Protein AF-A0A970HEW5-F1 (afdb_monomer)

Solvent-accessible surface area (backbone atoms only — not comparable to full-atom values): 8164 Å² total; per-residue (Å²): 109,71,71,57,55,52,52,52,51,52,52,54,51,48,53,55,50,50,55,54,50,41,52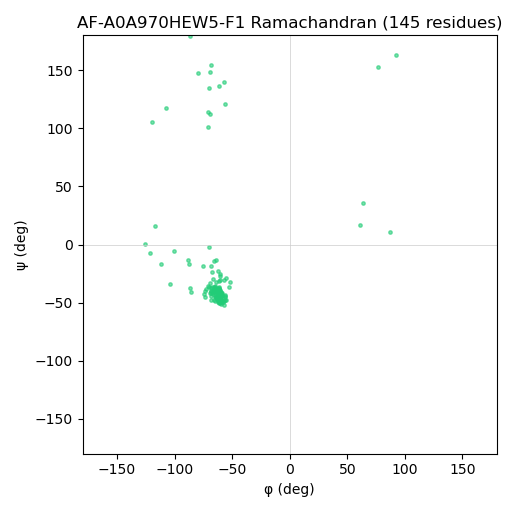,52,42,21,60,43,26,78,76,62,36,57,68,55,29,34,50,50,54,50,50,55,49,49,56,51,50,52,52,47,43,74,76,70,53,86,76,66,77,80,54,59,80,76,48,61,69,76,64,62,45,54,61,59,50,49,47,51,48,46,40,53,45,20,53,40,28,71,75,59,37,60,71,56,42,54,50,54,47,54,54,51,50,52,55,50,49,48,50,36,28,45,69,25,48,100,78,43,72,68,41,78,80,48,70,67,60,54,51,49,53,53,52,50,52,52,49,48,53,57,59,52,74,79,106

Sequence (147 aa):
MEKLYLGILYSILAGIIVSTQNVFSARISEKMGMWETTFVVHLVGLIFALAMVVIFGEGNIKNIAEVKKVYLLAGVLGVFIIFLVANSVTLLGASFVVSLMVISQLAFAAVIDALGLFGNEKIPFDFTKFLGLILMIIGVIVFKLKG

pLDDT: mean 90.94, std 6.13, range [50.31, 97.88]

Structure (mmCIF, N/CA/C/O backbone):
data_AF-A0A970HEW5-F1
#
_entry.id   AF-A0A970HEW5-F1
#
loop_
_atom_site.group_PDB
_atom_site.id
_atom_site.type_symbol
_atom_site.label_atom_id
_atom_site.label_alt_id
_atom_site.label_comp_id
_atom_site.label_asym_id
_atom_site.label_entity_id
_atom_site.label_seq_id
_atom_site.pdbx_PDB_ins_code
_atom_site.Cartn_x
_atom_site.Cartn_y
_atom_site.Cartn_z
_atom_site.occupancy
_atom_site.B_iso_or_equiv
_atom_site.auth_seq_id
_atom_site.auth_comp_id
_atom_site.auth_asym_id
_atom_site.auth_atom_id
_atom_site.pdbx_PDB_model_num
ATOM 1 N N . MET A 1 1 ? 3.587 -24.166 11.755 1.00 71.00 1 MET A N 1
ATOM 2 C CA . MET A 1 1 ? 4.424 -23.241 12.549 1.00 71.00 1 MET A CA 1
ATOM 3 C C . MET A 1 1 ? 5.394 -22.460 11.670 1.00 71.00 1 MET A C 1
ATOM 5 O O . MET A 1 1 ? 5.301 -21.246 11.658 1.00 71.00 1 MET A O 1
ATOM 9 N N . GLU A 1 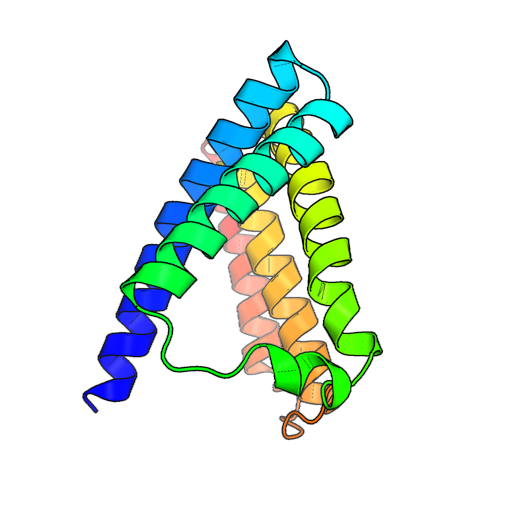2 ? 6.235 -23.102 10.856 1.00 83.50 2 GLU A N 1
ATOM 10 C CA . GLU A 1 2 ? 7.200 -22.412 9.970 1.00 83.50 2 GLU A CA 1
ATOM 11 C C . GLU A 1 2 ? 6.570 -21.372 9.016 1.00 83.50 2 GLU A C 1
ATOM 13 O O . GLU A 1 2 ? 6.989 -20.217 8.992 1.00 83.50 2 GLU A O 1
ATOM 18 N N . LYS A 1 3 ? 5.477 -21.727 8.320 1.00 89.69 3 LYS A N 1
ATOM 19 C CA . LYS A 1 3 ? 4.745 -20.798 7.430 1.00 89.69 3 LYS A CA 1
ATOM 20 C C . LYS A 1 3 ? 4.176 -19.564 8.148 1.00 89.69 3 LYS A C 1
ATOM 22 O O . LYS A 1 3 ? 4.079 -18.503 7.541 1.00 89.69 3 LYS A O 1
ATOM 27 N N . LEU A 1 4 ? 3.816 -19.692 9.431 1.00 92.31 4 LEU A N 1
ATOM 28 C CA . LEU A 1 4 ? 3.306 -18.575 10.233 1.00 92.31 4 LEU A CA 1
ATOM 29 C C . LEU A 1 4 ? 4.419 -17.554 10.497 1.00 92.31 4 LEU A C 1
ATOM 31 O O . LEU A 1 4 ? 4.222 -16.364 10.272 1.00 92.31 4 LEU A O 1
ATOM 35 N N . TYR A 1 5 ? 5.596 -18.020 10.923 1.00 93.75 5 TYR A N 1
ATOM 36 C CA . TYR A 1 5 ? 6.735 -17.142 11.199 1.00 93.75 5 TYR A CA 1
ATOM 37 C C . TYR A 1 5 ? 7.235 -16.425 9.942 1.00 93.75 5 TYR A C 1
ATOM 39 O O . TYR A 1 5 ? 7.538 -15.236 10.007 1.00 93.75 5 TYR A O 1
ATOM 47 N N . LEU A 1 6 ? 7.245 -17.104 8.789 1.00 95.44 6 LEU A N 1
ATOM 48 C CA . LEU A 1 6 ? 7.567 -16.476 7.504 1.00 95.44 6 LEU A CA 1
ATOM 49 C C . LEU A 1 6 ? 6.557 -15.384 7.128 1.00 95.44 6 LEU A C 1
ATOM 51 O O . LEU A 1 6 ? 6.960 -14.291 6.741 1.00 95.44 6 LEU A O 1
ATOM 55 N N . GLY A 1 7 ? 5.255 -15.637 7.301 1.00 93.94 7 GLY A N 1
ATOM 56 C CA . GLY A 1 7 ? 4.217 -14.633 7.045 1.00 93.94 7 GLY A CA 1
ATOM 57 C C . GLY A 1 7 ? 4.355 -13.391 7.933 1.00 93.94 7 GLY A C 1
ATOM 58 O O . GLY A 1 7 ? 4.242 -12.263 7.447 1.00 93.94 7 GLY A O 1
ATOM 59 N N . ILE A 1 8 ? 4.668 -13.586 9.219 1.00 94.31 8 ILE A N 1
ATOM 60 C CA . ILE A 1 8 ? 4.957 -12.489 10.155 1.00 94.31 8 ILE A CA 1
ATOM 61 C C . ILE A 1 8 ? 6.189 -11.703 9.690 1.00 94.31 8 ILE A C 1
ATOM 63 O O . ILE A 1 8 ? 6.134 -10.477 9.601 1.00 94.31 8 ILE A O 1
ATOM 67 N N . LEU A 1 9 ? 7.278 -12.396 9.342 1.00 96.00 9 LEU A N 1
ATOM 68 C CA . LEU A 1 9 ? 8.511 -11.767 8.869 1.00 96.00 9 LEU A CA 1
ATOM 69 C C . LEU A 1 9 ? 8.272 -10.926 7.609 1.00 96.00 9 LEU A C 1
ATOM 71 O O . LEU A 1 9 ? 8.669 -9.762 7.568 1.00 96.00 9 LEU A O 1
ATOM 75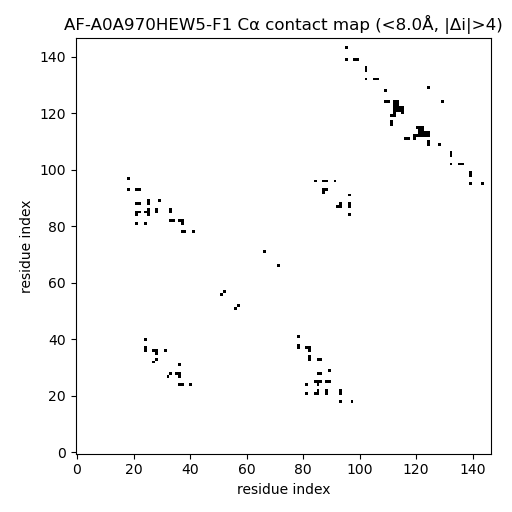 N N . TYR A 1 10 ? 7.585 -11.476 6.605 1.00 95.81 10 TYR A N 1
ATOM 76 C CA . TYR A 1 10 ? 7.256 -10.746 5.380 1.00 95.81 10 TYR A CA 1
ATOM 77 C C . TYR A 1 10 ? 6.382 -9.523 5.647 1.00 95.81 10 TYR A C 1
ATOM 79 O O . TYR A 1 10 ? 6.614 -8.479 5.045 1.00 95.81 10 TYR A O 1
ATOM 87 N N . SER A 1 11 ? 5.432 -9.611 6.579 1.00 94.50 11 SER A N 1
ATOM 88 C CA . SER A 1 11 ? 4.572 -8.476 6.935 1.00 94.50 11 SER A CA 1
ATOM 89 C C . SER A 1 11 ? 5.362 -7.343 7.598 1.00 94.50 11 SER A C 1
ATOM 91 O O . SER A 1 11 ? 5.155 -6.173 7.279 1.00 94.50 11 SER A O 1
ATOM 93 N N . ILE A 1 12 ? 6.314 -7.680 8.476 1.00 95.94 12 ILE A N 1
ATOM 94 C CA . ILE A 1 12 ? 7.205 -6.698 9.112 1.00 95.94 12 ILE A CA 1
ATOM 95 C C . ILE A 1 12 ? 8.095 -6.025 8.061 1.00 95.94 12 ILE A C 1
ATOM 97 O O . ILE A 1 12 ? 8.172 -4.797 8.010 1.00 95.94 12 ILE A O 1
ATOM 101 N N . LEU A 1 13 ? 8.734 -6.816 7.192 1.00 97.19 13 LEU A N 1
ATOM 102 C CA . LEU A 1 13 ? 9.587 -6.291 6.124 1.00 97.19 13 LEU A CA 1
ATOM 103 C C . LEU A 1 13 ? 8.795 -5.412 5.149 1.00 97.19 13 LEU A C 1
ATOM 105 O O . LEU A 1 13 ? 9.260 -4.332 4.789 1.00 97.19 13 LEU A O 1
ATOM 109 N N . ALA A 1 14 ? 7.580 -5.824 4.779 1.00 94.81 14 ALA A N 1
ATOM 110 C CA . ALA A 1 14 ? 6.688 -5.027 3.945 1.00 94.81 14 ALA A CA 1
ATOM 111 C C . ALA A 1 14 ? 6.363 -3.676 4.596 1.00 94.81 14 ALA A C 1
ATOM 113 O O . ALA A 1 14 ? 6.434 -2.651 3.924 1.00 94.81 14 ALA A O 1
ATOM 114 N N . GLY A 1 15 ? 6.081 -3.646 5.904 1.00 93.19 15 GLY A N 1
ATOM 115 C CA . GLY A 1 15 ? 5.828 -2.402 6.636 1.00 93.19 15 GLY A CA 1
ATOM 116 C C . GLY A 1 15 ? 7.013 -1.428 6.603 1.00 93.19 15 GLY A C 1
ATOM 117 O O . GLY A 1 15 ? 6.825 -0.235 6.357 1.00 93.19 15 GLY A O 1
ATOM 118 N N . ILE A 1 16 ? 8.237 -1.938 6.782 1.00 95.25 16 ILE A N 1
ATOM 119 C CA . ILE A 1 16 ? 9.468 -1.135 6.679 1.00 95.25 16 ILE A CA 1
ATOM 120 C C . ILE A 1 16 ? 9.606 -0.560 5.263 1.00 95.25 16 ILE A C 1
ATOM 122 O O . ILE A 1 16 ? 9.781 0.648 5.099 1.00 95.25 16 ILE A O 1
ATOM 126 N N . ILE A 1 17 ? 9.465 -1.410 4.242 1.00 95.44 17 ILE A N 1
ATOM 127 C CA . ILE A 1 17 ? 9.613 -1.025 2.833 1.00 95.44 17 ILE A CA 1
ATOM 128 C C . ILE A 1 17 ? 8.559 0.012 2.423 1.00 95.44 17 ILE A C 1
ATOM 130 O O . ILE A 1 17 ? 8.908 1.007 1.791 1.00 95.44 17 ILE A O 1
ATOM 134 N N . VAL A 1 18 ? 7.292 -0.175 2.809 1.00 93.38 18 VAL A N 1
ATOM 135 C CA . VAL A 1 18 ? 6.193 0.761 2.506 1.00 93.38 18 VAL A CA 1
ATOM 136 C C . VAL A 1 18 ? 6.473 2.135 3.109 1.00 93.38 18 VAL A C 1
ATOM 138 O O . VAL A 1 18 ? 6.324 3.147 2.428 1.00 93.38 18 VAL A O 1
ATOM 141 N N . SER A 1 19 ? 6.935 2.192 4.362 1.00 91.12 19 SER A N 1
ATOM 142 C CA . SER A 1 19 ? 7.279 3.462 5.012 1.00 91.12 19 SER A CA 1
ATOM 143 C C . SER A 1 19 ? 8.381 4.211 4.250 1.00 91.12 19 SER A C 1
ATOM 145 O O . SER A 1 19 ? 8.231 5.394 3.932 1.00 91.12 19 SER A O 1
ATOM 147 N N . THR A 1 20 ? 9.454 3.515 3.859 1.00 93.88 20 THR A N 1
ATOM 148 C CA . THR A 1 20 ? 10.536 4.096 3.047 1.00 93.88 20 THR A CA 1
ATOM 149 C C . THR A 1 20 ? 10.047 4.543 1.666 1.00 93.88 20 THR A C 1
ATOM 151 O O . THR A 1 20 ? 10.347 5.659 1.237 1.00 93.88 20 THR A O 1
ATOM 154 N N . GLN A 1 21 ? 9.258 3.713 0.981 1.00 93.81 21 GLN A N 1
ATOM 155 C CA . GLN A 1 21 ? 8.711 4.010 -0.344 1.00 93.81 21 GLN A CA 1
ATOM 156 C C . GLN A 1 21 ? 7.799 5.243 -0.321 1.00 93.81 21 GLN A C 1
ATOM 158 O O . GLN A 1 21 ? 7.876 6.071 -1.232 1.00 93.81 21 GLN A O 1
ATOM 163 N N . ASN A 1 22 ? 7.000 5.419 0.732 1.00 91.94 22 ASN A N 1
ATOM 164 C CA . ASN A 1 22 ? 6.149 6.595 0.908 1.00 91.94 22 ASN A CA 1
ATOM 165 C C . ASN A 1 22 ? 6.975 7.883 1.030 1.00 91.94 22 ASN A C 1
ATOM 167 O O . ASN A 1 22 ? 6.671 8.872 0.362 1.00 91.94 22 ASN A O 1
ATOM 171 N N . VAL A 1 23 ? 8.057 7.863 1.819 1.00 92.00 23 VAL A N 1
ATOM 172 C CA . VAL A 1 23 ? 8.977 9.008 1.947 1.00 92.00 23 VAL A CA 1
ATOM 173 C C . VAL A 1 23 ? 9.646 9.317 0.611 1.00 92.00 23 VAL A C 1
ATOM 175 O O . VAL A 1 23 ? 9.665 10.471 0.191 1.00 92.00 23 VAL A O 1
ATOM 178 N N . PHE A 1 24 ? 10.167 8.308 -0.089 1.00 94.56 24 PHE A N 1
ATOM 179 C CA . PHE A 1 24 ? 10.824 8.515 -1.382 1.00 94.56 24 PHE A CA 1
ATOM 180 C C . PHE A 1 24 ? 9.856 9.083 -2.421 1.00 94.56 24 PHE A C 1
ATOM 182 O O . PHE A 1 24 ? 10.196 10.042 -3.110 1.00 94.56 24 PHE A O 1
ATOM 189 N N . SER A 1 25 ? 8.632 8.555 -2.479 1.00 93.75 25 SER A N 1
ATOM 190 C CA . SER A 1 25 ? 7.596 9.040 -3.398 1.00 93.75 25 SER A CA 1
ATOM 191 C C . SER A 1 25 ? 7.242 10.500 -3.101 1.00 93.75 25 SER A C 1
ATOM 193 O O . SER A 1 25 ? 7.192 11.312 -4.017 1.00 93.75 25 SER A O 1
ATOM 195 N N . ALA A 1 26 ? 7.099 10.880 -1.829 1.00 93.56 26 ALA A N 1
ATOM 196 C CA . ALA A 1 26 ? 6.873 12.275 -1.452 1.00 93.56 26 ALA A CA 1
ATOM 197 C C . ALA A 1 26 ? 8.022 13.198 -1.903 1.00 93.56 26 ALA A C 1
ATOM 199 O O . ALA A 1 26 ? 7.774 14.242 -2.501 1.00 93.56 26 ALA A O 1
ATOM 200 N N . ARG A 1 27 ? 9.284 12.785 -1.709 1.00 94.31 27 ARG A N 1
ATOM 201 C CA . ARG A 1 27 ? 10.465 13.563 -2.135 1.00 94.31 27 ARG A CA 1
ATOM 202 C C . ARG A 1 27 ? 10.580 13.729 -3.647 1.00 94.31 27 ARG A C 1
ATOM 204 O O . ARG A 1 27 ? 11.037 14.770 -4.111 1.00 94.31 27 ARG A O 1
ATOM 211 N N . ILE A 1 28 ? 10.195 12.716 -4.421 1.00 93.81 28 ILE A N 1
ATOM 212 C CA . ILE A 1 28 ? 10.133 12.826 -5.884 1.00 93.81 28 ILE A CA 1
ATOM 213 C C . ILE A 1 28 ? 8.991 13.781 -6.269 1.00 93.81 28 ILE A C 1
ATOM 215 O O . ILE A 1 28 ? 9.196 14.666 -7.101 1.00 93.81 28 ILE A O 1
ATOM 219 N N . SER A 1 29 ? 7.841 13.686 -5.591 1.00 93.81 29 SER A N 1
ATOM 220 C CA . SER A 1 29 ? 6.673 14.546 -5.832 1.00 93.81 29 SER A CA 1
ATOM 221 C C . SER A 1 29 ? 6.944 16.021 -5.583 1.00 93.81 29 SER A C 1
ATOM 223 O O . SER A 1 29 ? 6.448 16.849 -6.343 1.00 93.81 29 SER A O 1
ATOM 225 N N . GLU A 1 30 ? 7.757 16.357 -4.580 1.00 92.88 30 GLU A N 1
ATOM 226 C CA . GLU A 1 30 ? 8.209 17.732 -4.320 1.00 92.88 30 GLU A CA 1
ATOM 227 C C . GLU A 1 30 ? 8.998 18.331 -5.502 1.00 92.88 30 GLU A C 1
ATOM 229 O O . GLU A 1 30 ? 9.033 19.549 -5.655 1.00 92.88 30 GLU A O 1
ATOM 234 N N . LYS A 1 31 ? 9.627 17.495 -6.344 1.00 93.31 31 LYS A N 1
ATOM 235 C CA . LYS A 1 31 ? 10.482 17.935 -7.460 1.00 93.31 31 LYS A CA 1
ATOM 236 C C . LYS A 1 31 ? 9.834 17.823 -8.835 1.00 93.31 31 LYS A C 1
ATOM 238 O O . LYS A 1 31 ? 10.162 18.616 -9.711 1.00 93.31 31 LYS A O 1
ATOM 243 N N . MET A 1 32 ? 8.994 16.814 -9.049 1.00 92.56 32 MET A N 1
ATOM 244 C CA . MET A 1 32 ? 8.485 16.461 -10.381 1.00 92.56 32 MET A CA 1
ATOM 245 C C . MET A 1 32 ? 6.993 16.724 -10.565 1.00 92.56 32 MET A C 1
ATOM 247 O O . MET A 1 32 ? 6.541 16.754 -11.702 1.00 92.56 32 MET A O 1
ATOM 251 N N . GLY A 1 33 ? 6.238 16.907 -9.480 1.00 90.31 33 GLY A N 1
ATOM 252 C CA . GLY A 1 33 ? 4.780 16.860 -9.525 1.00 90.31 33 GLY A CA 1
ATOM 253 C C . GLY A 1 33 ? 4.230 15.462 -9.227 1.00 90.31 33 GLY A C 1
ATOM 254 O O . GLY A 1 33 ? 4.947 14.454 -9.210 1.00 90.31 33 GLY A O 1
ATOM 255 N N . MET A 1 34 ? 2.938 15.413 -8.903 1.00 88.94 34 MET A N 1
ATOM 256 C CA . MET A 1 34 ? 2.289 14.227 -8.328 1.00 88.94 34 MET A CA 1
ATOM 257 C C . MET A 1 34 ? 2.055 13.123 -9.366 1.00 88.94 34 MET A C 1
ATOM 259 O O . MET A 1 34 ? 2.285 11.941 -9.090 1.00 88.94 34 MET A O 1
ATOM 263 N N . TRP A 1 35 ? 1.606 13.496 -10.566 1.00 93.25 35 TRP A N 1
ATOM 264 C CA . TRP A 1 35 ? 1.301 12.544 -11.635 1.00 93.25 35 TRP A CA 1
ATOM 265 C C . TRP A 1 35 ? 2.577 11.975 -12.248 1.00 93.25 35 TRP A C 1
ATOM 267 O O . TRP A 1 35 ? 2.677 10.767 -12.455 1.00 93.25 35 TRP A O 1
ATOM 277 N N . GLU A 1 36 ? 3.584 12.824 -12.433 1.00 94.75 36 GLU A N 1
ATOM 278 C CA . GLU A 1 36 ? 4.913 12.472 -12.920 1.00 94.75 36 GLU A CA 1
ATOM 279 C C . GLU A 1 36 ? 5.594 11.501 -11.957 1.00 94.75 36 GLU A C 1
ATOM 281 O O . GLU A 1 36 ? 6.109 10.467 -12.374 1.00 94.75 36 GLU A O 1
ATOM 286 N N . THR A 1 37 ? 5.525 11.776 -10.653 1.00 93.38 37 THR A N 1
ATOM 287 C CA . THR A 1 37 ? 6.039 10.865 -9.621 1.00 93.38 37 THR A CA 1
ATOM 288 C C . THR A 1 37 ? 5.341 9.521 -9.657 1.00 93.38 37 THR A C 1
ATOM 290 O O . THR A 1 37 ? 5.998 8.482 -9.636 1.00 93.38 37 THR A O 1
ATOM 293 N N . THR A 1 38 ? 4.011 9.529 -9.729 1.00 94.44 38 THR A N 1
ATOM 294 C CA . THR A 1 38 ? 3.225 8.295 -9.762 1.00 94.44 38 THR A CA 1
ATOM 295 C C . THR A 1 38 ? 3.600 7.451 -10.979 1.00 94.44 38 THR A C 1
ATOM 297 O O . THR A 1 38 ? 3.816 6.245 -10.839 1.00 94.44 38 THR A O 1
ATOM 300 N N . PHE A 1 39 ? 3.751 8.084 -12.146 1.00 95.38 39 PHE A N 1
ATOM 301 C CA . PHE A 1 39 ? 4.212 7.437 -13.370 1.00 95.38 39 PHE A CA 1
ATOM 302 C C . PHE A 1 39 ? 5.626 6.861 -13.219 1.00 95.38 39 PHE A C 1
ATOM 304 O O . PHE A 1 39 ? 5.831 5.681 -13.495 1.00 95.38 39 PHE A O 1
ATOM 311 N N . VAL A 1 40 ? 6.588 7.651 -12.731 1.00 95.12 40 VAL A N 1
ATOM 312 C CA . VAL A 1 40 ? 7.988 7.223 -12.565 1.00 95.12 40 VAL A CA 1
ATOM 313 C C . VAL A 1 40 ? 8.107 6.063 -11.577 1.00 95.12 40 VAL A C 1
ATOM 315 O O . VAL A 1 40 ? 8.782 5.081 -11.880 1.00 95.12 40 VAL A O 1
ATOM 318 N N . VAL A 1 41 ? 7.427 6.126 -10.428 1.00 95.00 41 VAL A N 1
ATOM 319 C CA . VAL A 1 41 ? 7.438 5.050 -9.421 1.00 95.00 41 VAL A CA 1
ATOM 320 C C . VAL A 1 41 ? 6.902 3.744 -10.013 1.00 95.00 41 VAL A C 1
ATOM 322 O O . VAL A 1 41 ? 7.523 2.695 -9.836 1.00 95.00 41 VAL A O 1
ATOM 325 N N . HIS A 1 42 ? 5.801 3.795 -10.770 1.00 95.69 42 HIS A N 1
ATOM 326 C CA . HIS A 1 42 ? 5.248 2.604 -11.422 1.00 95.69 42 HIS A CA 1
ATOM 327 C C . HIS A 1 42 ? 6.129 2.095 -12.563 1.00 95.69 42 HIS A C 1
ATOM 329 O O . HIS A 1 42 ? 6.257 0.886 -12.726 1.00 95.69 42 HIS A O 1
ATOM 335 N N . LEU A 1 43 ? 6.762 2.985 -13.329 1.00 96.88 43 LEU A N 1
ATOM 336 C CA . LEU A 1 43 ? 7.658 2.601 -14.415 1.00 96.88 43 LEU A CA 1
ATOM 337 C C . LEU A 1 43 ? 8.907 1.885 -13.885 1.00 96.88 43 LEU A C 1
ATOM 339 O O . LEU A 1 43 ? 9.250 0.808 -14.369 1.00 96.88 43 LEU A O 1
ATOM 343 N N . VAL A 1 44 ? 9.558 2.446 -12.861 1.00 96.31 44 VAL A N 1
ATOM 344 C CA . VAL A 1 44 ? 10.718 1.820 -12.205 1.00 96.31 44 VAL A CA 1
ATOM 345 C C . VAL A 1 44 ? 10.314 0.487 -11.573 1.00 96.31 44 VAL A C 1
ATOM 347 O O . VAL A 1 44 ? 11.007 -0.516 -11.755 1.00 96.31 44 VAL A O 1
ATOM 350 N N . GLY A 1 45 ? 9.163 0.451 -10.894 1.00 96.31 45 GLY A N 1
ATOM 351 C CA . GLY A 1 45 ? 8.604 -0.775 -10.328 1.00 96.31 45 GLY A CA 1
ATOM 352 C C . GLY A 1 45 ? 8.322 -1.847 -11.382 1.00 96.31 45 GLY A C 1
ATOM 353 O O . GLY A 1 45 ? 8.645 -3.010 -11.161 1.00 96.31 45 GLY A O 1
ATOM 354 N N . LEU A 1 46 ? 7.790 -1.470 -12.549 1.00 96.94 46 LEU A N 1
ATOM 355 C CA . LEU A 1 46 ? 7.516 -2.383 -13.660 1.00 96.94 46 LEU A CA 1
ATOM 356 C C . LEU A 1 46 ? 8.802 -2.984 -14.235 1.00 96.94 46 LEU A C 1
ATOM 358 O O . LEU A 1 46 ? 8.859 -4.192 -14.449 1.00 96.94 46 LEU A O 1
ATOM 362 N N . ILE A 1 47 ? 9.834 -2.164 -14.459 1.00 97.88 47 ILE A N 1
ATOM 363 C CA . ILE A 1 47 ? 11.136 -2.636 -14.952 1.00 97.88 47 ILE A CA 1
ATOM 364 C C . ILE A 1 47 ? 11.739 -3.636 -13.961 1.00 97.88 47 ILE A C 1
ATOM 366 O O . ILE A 1 47 ? 12.187 -4.712 -14.360 1.00 97.88 47 ILE A O 1
ATOM 370 N N . PHE A 1 48 ? 11.708 -3.312 -12.666 1.00 97.12 48 PHE A N 1
ATOM 371 C CA . PHE A 1 48 ? 12.210 -4.207 -11.629 1.00 97.12 48 PHE A CA 1
ATOM 372 C C . PHE A 1 48 ? 11.394 -5.505 -11.544 1.00 97.12 48 PHE A C 1
ATOM 374 O O . PHE A 1 48 ? 11.968 -6.591 -11.523 1.00 97.12 48 PHE A O 1
ATOM 381 N N . ALA A 1 49 ? 10.061 -5.421 -11.569 1.00 95.81 49 ALA A N 1
ATOM 382 C CA . ALA A 1 49 ? 9.186 -6.590 -11.561 1.00 95.81 49 ALA A CA 1
ATOM 383 C C . ALA A 1 49 ? 9.434 -7.502 -12.773 1.00 95.81 49 ALA A C 1
ATOM 385 O O . ALA A 1 49 ? 9.505 -8.719 -12.614 1.00 95.81 49 ALA A O 1
ATOM 386 N N . LEU A 1 50 ? 9.633 -6.929 -13.966 1.00 96.00 50 LEU A N 1
ATOM 387 C CA . LEU A 1 50 ? 9.977 -7.686 -15.168 1.00 96.00 50 LEU A CA 1
ATOM 388 C C . LEU A 1 50 ? 11.311 -8.426 -15.003 1.00 96.00 50 LEU A C 1
ATOM 390 O O . LEU A 1 50 ? 11.386 -9.612 -15.316 1.00 96.00 50 LEU A O 1
ATOM 394 N N . ALA A 1 51 ? 12.340 -7.764 -14.465 1.00 96.81 51 ALA A N 1
ATOM 395 C CA . ALA A 1 51 ? 13.622 -8.408 -14.183 1.00 96.81 51 ALA A CA 1
ATOM 396 C C . ALA A 1 51 ? 13.465 -9.581 -13.199 1.00 96.81 51 ALA A C 1
ATOM 398 O O . ALA A 1 51 ? 14.000 -10.663 -13.434 1.00 96.81 51 ALA A O 1
ATOM 399 N N . MET A 1 52 ? 12.673 -9.405 -12.138 1.00 96.38 52 MET A N 1
ATOM 400 C CA . MET A 1 52 ? 12.421 -10.462 -11.155 1.00 96.38 52 MET A CA 1
ATOM 401 C C . MET A 1 52 ? 11.650 -11.645 -11.745 1.00 96.38 52 MET A C 1
ATOM 403 O O . MET A 1 52 ? 11.969 -12.786 -11.427 1.00 96.38 52 MET A O 1
ATOM 407 N N . VAL A 1 53 ? 10.685 -11.403 -12.638 1.00 95.56 53 VAL A N 1
ATOM 408 C CA . VAL A 1 53 ? 9.998 -12.475 -13.375 1.00 95.56 53 VAL A CA 1
ATOM 409 C C . VAL A 1 53 ? 10.976 -13.250 -14.258 1.00 95.56 53 VAL A C 1
ATOM 411 O O . VAL A 1 53 ? 10.898 -14.470 -14.314 1.00 95.56 53 VAL A O 1
ATOM 414 N N . VAL A 1 54 ? 11.907 -12.575 -14.933 1.00 94.81 54 VAL A N 1
ATOM 415 C CA . VAL A 1 54 ? 12.890 -13.249 -15.797 1.00 94.81 54 VAL A CA 1
ATOM 416 C C . VAL A 1 54 ? 13.868 -14.108 -14.988 1.00 94.81 54 VAL A C 1
ATOM 418 O O . VAL A 1 54 ? 14.256 -15.176 -15.451 1.00 94.81 54 VAL A O 1
ATOM 421 N N . ILE A 1 55 ? 14.265 -13.665 -13.791 1.00 96.31 55 ILE A N 1
ATOM 422 C CA . ILE A 1 55 ? 15.267 -14.364 -12.967 1.00 96.31 55 ILE A CA 1
ATOM 423 C C . ILE A 1 55 ? 14.636 -15.465 -12.100 1.00 96.31 55 ILE A C 1
ATOM 425 O O . ILE A 1 55 ? 15.217 -16.537 -11.957 1.00 96.31 55 ILE A O 1
ATOM 429 N N . PHE A 1 56 ? 13.467 -15.203 -11.510 1.00 96.19 56 PHE A N 1
ATOM 430 C CA . PHE A 1 56 ? 12.854 -16.044 -10.472 1.00 96.19 56 PHE A CA 1
ATOM 431 C C . PHE A 1 56 ? 11.421 -16.489 -10.798 1.00 96.19 56 PHE A C 1
ATOM 433 O O . PHE A 1 56 ? 10.774 -17.130 -9.973 1.00 96.19 56 PHE A O 1
ATOM 440 N N . GLY A 1 57 ? 10.865 -16.101 -11.946 1.00 90.00 57 GLY A N 1
ATOM 441 C CA . GLY A 1 57 ? 9.467 -16.367 -12.271 1.00 90.00 57 GLY A CA 1
ATOM 442 C C . GLY A 1 57 ? 9.202 -17.840 -12.568 1.00 90.00 57 GLY A C 1
ATOM 443 O O . GLY A 1 57 ? 9.624 -18.357 -13.596 1.00 90.00 57 GLY A O 1
ATOM 444 N N . GLU A 1 58 ? 8.419 -18.490 -11.709 1.00 91.62 58 GLU A N 1
ATOM 445 C CA . GLU A 1 58 ? 7.957 -19.877 -11.902 1.00 91.62 58 GLU A CA 1
ATOM 446 C C . GLU A 1 58 ? 6.509 -19.964 -12.433 1.00 91.62 58 GLU A C 1
ATOM 448 O O . GLU A 1 58 ? 5.998 -21.043 -12.727 1.00 91.62 58 GLU A O 1
ATOM 453 N N . GLY A 1 59 ? 5.817 -18.824 -12.540 1.00 90.00 59 GLY A N 1
ATOM 454 C CA . GLY A 1 59 ? 4.418 -18.742 -12.976 1.00 90.00 59 GLY A CA 1
ATOM 455 C C . GLY A 1 59 ? 4.222 -18.661 -14.497 1.00 90.00 59 GLY A C 1
ATOM 456 O O . GLY A 1 59 ? 5.172 -18.594 -15.272 1.00 90.00 59 GLY A O 1
ATOM 457 N N . ASN A 1 60 ? 2.958 -18.595 -14.940 1.00 90.44 60 ASN A N 1
ATOM 458 C CA . ASN A 1 60 ? 2.595 -18.438 -16.354 1.00 90.44 60 ASN A CA 1
ATOM 459 C C . ASN A 1 60 ? 1.779 -17.156 -16.596 1.00 90.44 60 ASN A C 1
ATOM 461 O O . ASN A 1 60 ? 0.582 -17.104 -16.317 1.00 90.44 60 ASN A O 1
ATOM 465 N N . ILE A 1 61 ? 2.415 -16.134 -17.179 1.00 88.31 61 ILE A N 1
ATOM 466 C CA . ILE A 1 61 ? 1.775 -14.841 -17.493 1.00 88.31 61 ILE A CA 1
ATOM 467 C C . ILE A 1 61 ? 0.591 -14.995 -18.461 1.00 88.31 61 ILE A C 1
ATOM 469 O O . ILE A 1 61 ? -0.347 -14.201 -18.410 1.00 88.31 61 ILE A O 1
ATOM 473 N N . LYS A 1 62 ? 0.575 -16.029 -19.315 1.00 89.62 62 LYS A N 1
ATOM 474 C CA . LYS A 1 62 ? -0.524 -16.249 -20.272 1.00 89.62 62 LYS A CA 1
ATOM 475 C C . LYS A 1 62 ? -1.866 -16.498 -19.578 1.00 89.62 62 LYS A C 1
ATOM 477 O O . LYS A 1 62 ? -2.905 -16.191 -20.157 1.00 89.62 62 LYS A O 1
ATOM 482 N N . ASN A 1 63 ? -1.847 -16.945 -18.321 1.00 93.06 63 ASN A N 1
ATOM 483 C CA . ASN A 1 63 ? -3.050 -17.167 -17.519 1.00 93.06 63 ASN A CA 1
ATOM 484 C C . ASN A 1 63 ? -3.750 -15.855 -17.119 1.00 93.06 63 ASN A C 1
ATOM 486 O O . ASN A 1 63 ? -4.819 -15.891 -16.519 1.00 93.06 63 ASN A O 1
ATOM 490 N N . ILE A 1 64 ? -3.209 -14.681 -17.474 1.00 90.12 64 ILE A N 1
ATOM 491 C CA . ILE A 1 64 ? -3.880 -13.391 -17.258 1.00 90.12 64 ILE A CA 1
ATOM 492 C C . ILE A 1 64 ? -5.284 -13.340 -17.885 1.00 90.12 64 ILE A C 1
ATOM 494 O O . ILE A 1 64 ? -6.161 -12.659 -17.360 1.00 90.12 64 ILE A O 1
ATOM 498 N N . ALA A 1 65 ? -5.521 -14.090 -18.967 1.00 89.12 65 ALA A N 1
ATOM 499 C CA . ALA A 1 65 ? -6.834 -14.197 -19.602 1.00 89.12 65 ALA A CA 1
ATOM 500 C C . ALA A 1 65 ? -7.877 -14.923 -18.728 1.00 89.12 65 ALA 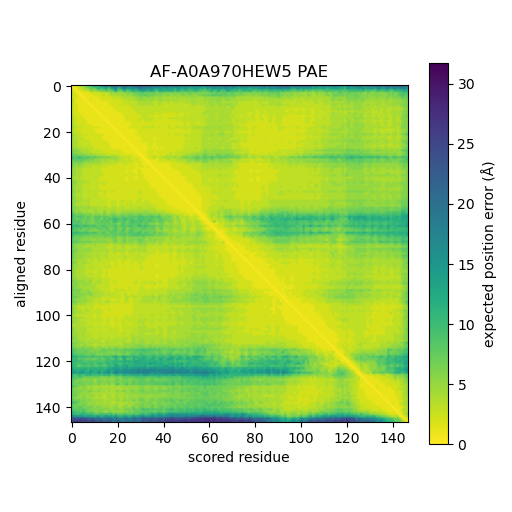A C 1
ATOM 502 O O . ALA A 1 65 ? -9.075 -14.699 -18.896 1.00 89.12 65 ALA A O 1
ATOM 503 N N . GLU A 1 66 ? -7.430 -15.763 -17.791 1.00 92.06 66 GLU A N 1
ATOM 504 C CA . GLU A 1 66 ? -8.280 -16.513 -16.858 1.00 92.06 66 GLU A CA 1
ATOM 505 C C . GLU A 1 66 ? -8.593 -15.707 -15.587 1.00 92.06 66 GLU A C 1
ATOM 507 O O . GLU A 1 66 ? -9.541 -16.009 -14.858 1.00 92.06 66 GLU A O 1
ATOM 512 N N . VAL A 1 67 ? -7.823 -14.648 -15.314 1.00 91.69 67 VAL A N 1
ATOM 513 C CA . VAL A 1 67 ? -8.038 -13.777 -14.155 1.00 91.69 67 VAL A CA 1
ATOM 514 C C . VAL A 1 67 ? -9.316 -12.962 -14.349 1.00 91.69 67 VAL A C 1
ATOM 516 O O . VAL A 1 67 ? -9.549 -12.347 -15.393 1.00 91.69 67 VAL A O 1
ATOM 519 N N . LYS A 1 68 ? -10.153 -12.887 -13.304 1.00 91.25 68 LYS A N 1
ATOM 520 C CA . LYS A 1 68 ? -11.331 -12.008 -13.304 1.00 91.25 68 LYS A CA 1
ATOM 521 C C . LYS A 1 68 ? -10.891 -10.569 -13.587 1.00 91.25 68 LYS A C 1
ATOM 523 O O . LYS A 1 68 ? -10.149 -9.989 -12.800 1.00 91.25 68 LYS A O 1
ATOM 528 N N . LYS A 1 69 ? -11.411 -9.966 -14.662 1.00 89.81 69 LYS A N 1
ATOM 529 C CA . LYS A 1 69 ? -11.008 -8.623 -15.135 1.00 89.81 69 LYS A CA 1
ATOM 530 C C . LYS A 1 69 ? -11.059 -7.542 -14.050 1.00 89.81 69 LYS A C 1
ATOM 532 O O . LYS A 1 69 ? -10.225 -6.647 -14.049 1.00 89.81 69 LYS A O 1
ATOM 537 N N . VAL A 1 70 ? -11.991 -7.649 -13.099 1.00 90.94 70 VAL A N 1
ATOM 538 C CA . VAL A 1 70 ? -12.093 -6.719 -11.961 1.00 90.94 70 VAL A CA 1
ATOM 539 C C . VAL A 1 70 ? -10.840 -6.718 -11.076 1.00 90.94 70 VAL A C 1
ATOM 541 O O . VAL A 1 70 ? -10.471 -5.674 -10.556 1.00 90.94 70 VAL A O 1
ATOM 544 N N . TYR A 1 71 ? -10.129 -7.842 -10.951 1.00 91.00 71 TYR A N 1
ATOM 545 C CA . TYR A 1 71 ? -8.892 -7.921 -10.168 1.00 91.00 71 TYR A CA 1
ATOM 546 C C . TYR A 1 71 ? -7.699 -7.277 -10.878 1.00 91.00 71 TYR A C 1
ATOM 548 O O . TYR A 1 71 ? -6.750 -6.869 -10.215 1.00 91.00 71 TYR A O 1
ATOM 556 N N . LEU A 1 72 ? -7.767 -7.077 -12.200 1.00 92.19 72 LEU A N 1
ATOM 557 C CA . LEU A 1 72 ? -6.752 -6.310 -12.932 1.00 92.19 72 LEU A CA 1
ATOM 558 C C . LEU A 1 72 ? -6.781 -4.818 -12.561 1.00 92.19 72 LEU A C 1
ATOM 560 O O . LEU A 1 72 ? -5.780 -4.123 -12.729 1.00 92.19 72 LEU A O 1
ATOM 564 N N . LEU A 1 73 ? -7.885 -4.334 -11.971 1.00 93.25 73 LEU A N 1
ATOM 565 C CA . LEU A 1 73 ? -7.955 -2.986 -11.401 1.00 93.25 73 LEU A CA 1
ATOM 566 C C . LEU A 1 73 ? -6.993 -2.792 -10.224 1.00 93.25 73 LEU A C 1
ATOM 568 O O . LEU A 1 73 ? -6.736 -1.648 -9.866 1.00 93.25 73 LEU A O 1
ATOM 572 N N . ALA A 1 74 ? -6.405 -3.857 -9.663 1.00 92.44 74 ALA A N 1
ATOM 573 C CA . ALA A 1 74 ? -5.358 -3.743 -8.649 1.00 92.44 74 ALA A CA 1
ATOM 574 C C . ALA A 1 74 ? -4.196 -2.837 -9.103 1.00 92.44 74 ALA A C 1
ATOM 576 O O . ALA A 1 74 ? -3.690 -2.057 -8.301 1.00 92.44 74 ALA A O 1
ATOM 577 N N . GLY A 1 75 ? -3.826 -2.864 -10.391 1.00 92.62 75 GLY A N 1
ATOM 578 C CA . GLY A 1 75 ? -2.807 -1.958 -10.935 1.00 92.62 75 GLY A CA 1
ATOM 579 C C . GLY A 1 75 ? -3.246 -0.490 -10.914 1.00 92.62 75 GLY A C 1
ATOM 580 O O . GLY A 1 75 ? -2.479 0.385 -10.524 1.00 92.62 75 GLY A O 1
ATOM 581 N N . VAL A 1 76 ? -4.509 -0.221 -11.256 1.00 94.50 76 VAL A N 1
ATOM 582 C CA . VAL A 1 76 ? -5.093 1.131 -11.199 1.00 94.50 76 VAL A CA 1
ATOM 583 C C . VAL A 1 76 ? -5.190 1.621 -9.752 1.00 94.50 76 VAL A C 1
ATOM 585 O O . VAL A 1 76 ? -4.858 2.768 -9.466 1.00 94.50 76 VAL A O 1
ATOM 588 N N . LEU A 1 77 ? -5.584 0.751 -8.817 1.00 94.75 77 LEU A N 1
ATOM 589 C CA . LEU A 1 77 ? -5.587 1.068 -7.388 1.00 94.75 77 LEU A CA 1
ATOM 590 C C . LEU A 1 77 ? -4.175 1.405 -6.889 1.00 94.75 77 LEU A C 1
ATOM 592 O O . LEU A 1 77 ? -4.029 2.354 -6.127 1.00 94.75 77 LEU A O 1
ATOM 596 N N . GLY A 1 78 ? -3.141 0.703 -7.367 1.00 93.69 78 GLY A N 1
ATOM 597 C CA . GLY A 1 78 ? -1.736 1.020 -7.083 1.00 93.69 78 GLY A CA 1
ATOM 598 C C . GLY A 1 78 ? -1.352 2.452 -7.467 1.00 93.69 78 GLY A C 1
ATOM 599 O O . GLY A 1 78 ? -0.771 3.174 -6.655 1.00 93.69 78 GLY A O 1
ATOM 600 N N . VAL A 1 79 ? -1.770 2.905 -8.654 1.00 95.50 79 VAL A N 1
ATOM 601 C CA . VAL A 1 79 ? -1.571 4.290 -9.125 1.00 95.50 79 VAL A CA 1
ATOM 602 C C . VAL A 1 79 ? -2.195 5.289 -8.153 1.00 95.50 79 VAL A C 1
ATOM 604 O O . VAL A 1 79 ? -1.518 6.214 -7.703 1.00 95.50 79 VAL A O 1
ATOM 607 N N . PHE A 1 80 ? -3.453 5.073 -7.759 1.00 95.00 80 PHE A N 1
ATOM 608 C CA . PHE A 1 80 ? -4.127 5.954 -6.804 1.00 95.00 80 PHE A CA 1
ATOM 609 C C . PHE A 1 80 ? -3.506 5.914 -5.407 1.00 95.00 80 PHE A C 1
ATOM 611 O O . PHE A 1 80 ? -3.424 6.956 -4.764 1.00 95.00 80 PHE A O 1
ATOM 618 N N . ILE A 1 81 ? -3.033 4.754 -4.941 1.00 94.19 81 ILE A N 1
ATOM 619 C CA . ILE A 1 81 ? -2.350 4.641 -3.647 1.00 94.19 81 ILE A CA 1
ATOM 620 C C . ILE A 1 81 ? -1.112 5.537 -3.635 1.00 94.19 81 ILE A C 1
ATOM 622 O O . ILE A 1 81 ? -0.974 6.356 -2.731 1.00 94.19 81 ILE A O 1
ATOM 626 N N . ILE A 1 82 ? -0.242 5.437 -4.643 1.00 93.88 82 ILE A N 1
ATOM 627 C CA . ILE A 1 82 ? 0.977 6.255 -4.699 1.00 93.88 82 ILE A CA 1
ATOM 628 C C . ILE A 1 82 ? 0.638 7.741 -4.790 1.00 93.88 82 ILE A C 1
ATOM 630 O O . ILE A 1 82 ? 1.201 8.531 -4.033 1.00 93.88 82 ILE A O 1
ATOM 634 N N . PHE A 1 83 ? -0.312 8.113 -5.649 1.00 92.94 83 PHE A N 1
ATOM 635 C CA . PHE A 1 83 ? -0.760 9.497 -5.789 1.00 92.94 83 PHE A CA 1
ATOM 636 C C . PHE A 1 83 ? -1.257 10.077 -4.453 1.00 92.94 83 PHE A C 1
ATOM 638 O O . PHE A 1 83 ? -0.789 11.124 -4.002 1.00 92.94 83 PHE A O 1
ATOM 645 N N . LEU A 1 84 ? -2.180 9.374 -3.787 1.00 94.31 84 LEU A N 1
ATOM 646 C CA . LEU A 1 84 ? -2.790 9.826 -2.538 1.00 94.31 84 LEU A CA 1
ATOM 647 C C . LEU A 1 84 ? -1.775 9.866 -1.398 1.00 94.31 84 LEU A C 1
ATOM 649 O O . LEU A 1 84 ? -1.765 10.820 -0.620 1.00 94.31 84 LEU A O 1
ATOM 653 N N . VAL A 1 85 ? -0.920 8.851 -1.287 1.00 92.56 85 VAL A N 1
ATOM 654 C CA . VAL A 1 85 ? 0.032 8.741 -0.181 1.00 92.56 85 VAL A CA 1
ATOM 655 C C . VAL A 1 85 ? 1.177 9.731 -0.340 1.00 92.56 85 VAL A C 1
ATOM 657 O O . VAL A 1 85 ? 1.477 10.427 0.624 1.00 92.56 85 VAL A O 1
ATOM 660 N N . ALA A 1 86 ? 1.772 9.866 -1.530 1.00 90.06 86 ALA A N 1
ATOM 661 C CA . ALA A 1 86 ? 2.840 10.841 -1.756 1.00 90.06 86 ALA A CA 1
ATOM 662 C C . ALA A 1 86 ? 2.371 12.261 -1.402 1.00 90.06 86 ALA A C 1
ATOM 664 O O . ALA A 1 86 ? 3.068 12.968 -0.678 1.00 90.06 86 ALA A O 1
ATOM 665 N N . ASN A 1 87 ? 1.155 12.631 -1.819 1.00 89.38 87 ASN A N 1
ATOM 666 C CA . ASN A 1 87 ? 0.555 13.918 -1.474 1.00 89.38 87 ASN A CA 1
ATOM 667 C C . ASN A 1 87 ? 0.208 14.031 0.019 1.00 89.38 87 ASN A C 1
ATOM 669 O O . ASN A 1 87 ? 0.441 15.051 0.655 1.00 89.38 87 ASN A O 1
ATOM 673 N N . SER A 1 88 ? -0.330 12.976 0.625 1.00 92.25 88 SER A N 1
ATOM 674 C CA . SER A 1 88 ? -0.639 13.017 2.057 1.00 92.25 88 SER A CA 1
ATOM 675 C C . SER A 1 88 ? 0.633 13.207 2.886 1.00 92.25 88 SER A C 1
ATOM 677 O O . SER A 1 88 ? 0.612 13.927 3.879 1.00 92.25 88 SER A O 1
ATOM 679 N N . VAL A 1 89 ? 1.751 12.590 2.488 1.00 92.94 89 VAL A N 1
ATOM 680 C CA . VAL A 1 89 ? 3.025 12.668 3.218 1.00 92.94 89 VAL A CA 1
ATOM 681 C C . VAL A 1 89 ? 3.631 14.066 3.149 1.00 92.94 89 VAL A C 1
ATOM 683 O O . VAL A 1 89 ? 4.163 14.521 4.161 1.00 92.94 89 VAL A O 1
ATOM 686 N N . THR A 1 90 ? 3.522 14.769 2.018 1.00 88.00 90 THR A N 1
ATOM 687 C CA . THR A 1 90 ? 3.976 16.168 1.921 1.00 88.00 90 THR A CA 1
ATOM 688 C C . THR A 1 90 ? 3.129 17.112 2.780 1.00 88.00 90 THR A C 1
ATOM 690 O O . THR A 1 90 ? 3.654 18.095 3.295 1.00 88.00 90 THR A O 1
ATOM 693 N N . LEU A 1 91 ? 1.842 16.802 2.987 1.00 89.62 91 LEU A N 1
ATOM 694 C CA . LEU A 1 91 ? 0.909 17.627 3.768 1.00 89.62 91 LEU A CA 1
ATOM 695 C C . LEU A 1 91 ? 0.930 17.344 5.277 1.00 89.62 91 LEU A C 1
ATOM 697 O O . LEU A 1 91 ? 0.747 18.252 6.084 1.00 89.62 91 LEU A O 1
ATOM 701 N N . LEU A 1 92 ? 1.086 16.080 5.665 1.00 89.81 92 LEU A N 1
ATOM 702 C CA . LEU A 1 92 ? 0.833 15.602 7.028 1.00 89.81 92 LEU A CA 1
ATOM 703 C C . LEU A 1 92 ? 2.056 14.959 7.698 1.00 89.81 92 LEU A C 1
ATOM 705 O O . LEU A 1 92 ? 2.003 14.625 8.882 1.00 89.81 92 LEU A O 1
ATOM 709 N N . GLY A 1 93 ? 3.145 14.762 6.952 1.00 89.50 93 GLY A N 1
ATOM 710 C CA . GLY A 1 93 ? 4.306 13.997 7.392 1.00 89.50 93 GLY A CA 1
ATOM 711 C C . GLY A 1 93 ? 4.081 12.481 7.339 1.00 89.50 93 GLY A C 1
ATOM 712 O O . GLY A 1 93 ? 2.967 11.970 7.466 1.00 89.50 93 GLY A O 1
ATOM 713 N N . ALA A 1 94 ? 5.169 11.728 7.165 1.00 88.44 94 ALA A N 1
ATOM 714 C CA . ALA A 1 94 ? 5.102 10.287 6.909 1.00 88.44 94 ALA A CA 1
ATOM 715 C C . ALA A 1 94 ? 4.447 9.492 8.049 1.00 88.44 94 ALA A C 1
ATOM 717 O O . ALA A 1 94 ? 3.583 8.649 7.804 1.00 88.44 94 ALA A O 1
ATOM 718 N N . SER A 1 95 ? 4.814 9.785 9.298 1.00 89.12 95 SER A N 1
ATOM 719 C CA . SER A 1 95 ? 4.356 9.014 10.456 1.00 89.12 95 SER A CA 1
ATOM 720 C C . SER A 1 95 ? 2.843 9.116 10.677 1.00 89.12 95 SER A C 1
ATOM 722 O O . SER A 1 95 ? 2.198 8.116 11.000 1.00 89.12 95 SER A O 1
ATOM 724 N N . PHE A 1 96 ? 2.253 10.301 10.468 1.00 90.31 96 PHE A N 1
ATOM 725 C CA . PHE A 1 96 ? 0.811 10.493 10.636 1.00 90.31 96 PHE A CA 1
ATOM 726 C C . PHE A 1 96 ? 0.017 9.834 9.502 1.00 90.31 96 PHE A C 1
ATOM 728 O O . PHE A 1 96 ? -1.001 9.193 9.759 1.00 90.31 96 PHE A O 1
ATOM 735 N N . VAL A 1 97 ? 0.519 9.900 8.265 1.00 92.12 97 VAL A N 1
ATOM 736 C CA . VAL A 1 97 ? -0.103 9.226 7.115 1.00 92.12 97 VAL A CA 1
ATOM 737 C C . VAL A 1 97 ? -0.128 7.716 7.297 1.00 92.12 97 VAL A C 1
ATOM 739 O O . VAL A 1 97 ? -1.191 7.117 7.173 1.00 92.12 97 VAL A O 1
ATOM 742 N N . VAL A 1 98 ? 1.003 7.099 7.655 1.00 91.88 98 VAL A N 1
ATOM 743 C CA . VAL A 1 98 ? 1.068 5.646 7.892 1.00 91.88 98 VAL A CA 1
ATOM 744 C C . VAL A 1 98 ? 0.102 5.232 9.004 1.00 91.88 98 VAL A C 1
ATOM 746 O O . VAL A 1 98 ? -0.620 4.248 8.863 1.00 91.88 98 VAL A O 1
ATOM 749 N N . SER A 1 99 ? 0.021 6.020 10.075 1.00 91.88 99 SER A N 1
ATOM 750 C CA . SER A 1 99 ? -0.905 5.779 11.184 1.00 91.88 99 SER A CA 1
ATOM 751 C C . SER A 1 99 ? -2.374 5.771 10.735 1.00 91.88 99 SER A C 1
ATOM 753 O O . SER A 1 99 ? -3.115 4.833 11.035 1.00 91.88 99 SER A O 1
ATOM 755 N N . LEU A 1 100 ? -2.792 6.784 9.967 1.00 92.25 100 LEU A N 1
ATOM 756 C CA . LEU A 1 100 ? -4.147 6.864 9.413 1.00 92.25 100 LEU A CA 1
ATOM 757 C C . LEU A 1 100 ? -4.432 5.747 8.402 1.00 92.25 100 LEU A C 1
ATOM 759 O O . LEU A 1 100 ? -5.538 5.200 8.385 1.00 92.25 100 LEU A O 1
ATOM 763 N N . MET A 1 101 ? -3.441 5.391 7.581 1.00 93.12 101 MET A N 1
ATOM 764 C CA . MET A 1 101 ? -3.551 4.302 6.613 1.00 93.12 101 MET A CA 1
ATOM 765 C C . MET A 1 101 ? -3.827 2.977 7.310 1.00 93.12 101 MET A C 1
ATOM 767 O O . MET A 1 101 ? -4.783 2.306 6.940 1.00 93.12 101 MET A O 1
ATOM 771 N N . VAL A 1 102 ? -3.048 2.621 8.335 1.00 91.69 102 VAL A N 1
ATOM 772 C CA . VAL A 1 102 ? -3.211 1.340 9.037 1.00 91.69 102 VAL A CA 1
ATOM 773 C C . VAL A 1 102 ? -4.588 1.246 9.699 1.00 91.69 102 VAL A C 1
ATOM 775 O O . VAL A 1 102 ? -5.255 0.221 9.569 1.00 91.69 102 VAL A O 1
ATOM 778 N N . ILE A 1 103 ? -5.066 2.317 10.344 1.00 92.56 103 ILE A N 1
ATOM 779 C CA . ILE A 1 103 ? -6.420 2.344 10.927 1.00 92.56 103 ILE A CA 1
ATOM 780 C C . ILE A 1 103 ? -7.482 2.135 9.840 1.00 92.56 103 ILE A C 1
ATOM 782 O O . ILE A 1 103 ? -8.365 1.290 9.989 1.00 92.56 103 ILE A O 1
ATOM 786 N N . SER A 1 104 ? -7.388 2.882 8.738 1.00 93.56 104 SER A N 1
ATOM 787 C CA . SER A 1 104 ? -8.368 2.822 7.647 1.00 93.56 104 SER A CA 1
ATOM 788 C C . SER A 1 104 ? -8.370 1.456 6.956 1.00 93.56 104 SER A C 1
ATOM 790 O O . SER A 1 104 ? -9.430 0.914 6.649 1.00 93.56 104 SER A O 1
ATOM 792 N N . GLN A 1 105 ? -7.187 0.870 6.755 1.00 93.88 105 GLN A N 1
ATOM 793 C CA . GLN A 1 105 ? -7.009 -0.457 6.171 1.00 93.88 105 GLN A CA 1
ATOM 794 C C . GLN A 1 105 ? -7.616 -1.542 7.057 1.00 93.88 105 GLN A C 1
ATOM 796 O O . GLN A 1 105 ? -8.330 -2.396 6.544 1.00 93.88 105 GLN A O 1
ATOM 801 N N . LEU A 1 106 ? -7.391 -1.498 8.374 1.00 91.69 106 LEU A N 1
ATOM 802 C CA . LEU A 1 106 ? -7.965 -2.478 9.300 1.00 91.69 106 LEU A CA 1
ATOM 803 C C . LEU A 1 106 ? -9.482 -2.340 9.425 1.00 91.69 106 LEU A C 1
ATOM 805 O O . LEU A 1 106 ? -10.185 -3.350 9.443 1.00 91.69 106 LEU A O 1
ATOM 809 N N . ALA A 1 107 ? -10.000 -1.109 9.460 1.00 91.69 107 ALA A N 1
ATOM 810 C CA . ALA A 1 107 ? -11.439 -0.871 9.458 1.00 91.69 107 ALA A CA 1
ATOM 811 C C . ALA A 1 107 ? -12.087 -1.440 8.187 1.00 91.69 107 ALA A C 1
ATOM 813 O O . ALA A 1 107 ? -13.080 -2.163 8.264 1.00 91.69 107 ALA A O 1
ATOM 814 N N . PHE A 1 108 ? -11.496 -1.179 7.018 1.00 93.00 108 PHE A N 1
ATOM 815 C CA . PHE A 1 108 ? -12.022 -1.686 5.754 1.00 93.00 108 PHE A CA 1
ATOM 816 C C . PHE A 1 108 ? -11.833 -3.202 5.596 1.00 93.00 108 PHE A C 1
ATOM 818 O O . PHE A 1 108 ? -12.728 -3.874 5.091 1.00 93.00 108 PHE A O 1
ATOM 825 N N . ALA A 1 109 ? -10.730 -3.768 6.091 1.00 91.38 109 ALA A N 1
ATOM 826 C CA . ALA A 1 109 ? -10.528 -5.215 6.147 1.00 91.38 109 ALA A CA 1
ATOM 827 C C . ALA A 1 109 ? -11.620 -5.895 6.984 1.00 91.38 109 ALA A C 1
ATOM 829 O O . ALA A 1 109 ? -12.194 -6.890 6.554 1.00 91.38 109 ALA A O 1
ATOM 830 N N . ALA A 1 110 ? -11.994 -5.309 8.124 1.00 90.25 110 ALA A N 1
ATOM 831 C CA . ALA A 1 110 ? -13.085 -5.830 8.939 1.00 90.25 110 ALA A CA 1
ATOM 832 C C . ALA A 1 110 ? -14.449 -5.770 8.223 1.00 90.25 110 ALA A C 1
ATOM 834 O O . ALA A 1 110 ? -15.275 -6.659 8.417 1.00 90.25 110 ALA A O 1
ATOM 835 N N . VAL A 1 111 ? -14.681 -4.766 7.367 1.00 90.75 111 VAL A N 1
ATOM 836 C CA . VAL A 1 111 ? -15.873 -4.697 6.499 1.00 90.75 111 VAL A CA 1
ATOM 837 C C . VAL A 1 111 ? -15.841 -5.790 5.428 1.00 90.75 111 VAL A C 1
ATOM 839 O O . VAL A 1 111 ? -16.854 -6.457 5.216 1.00 90.75 111 VAL A O 1
ATOM 842 N N . ILE A 1 112 ? -14.692 -6.001 4.776 1.00 91.50 112 ILE A N 1
ATOM 843 C CA . ILE A 1 112 ? -14.498 -7.075 3.788 1.00 91.50 112 ILE A CA 1
ATOM 844 C C . ILE A 1 112 ? -14.804 -8.437 4.416 1.00 91.50 112 ILE A C 1
ATOM 846 O O . ILE A 1 112 ? -15.585 -9.200 3.848 1.00 91.50 112 ILE A O 1
ATOM 850 N N . ASP A 1 113 ? -14.242 -8.700 5.594 1.00 90.88 113 ASP A N 1
ATOM 851 C CA . ASP A 1 113 ? -14.448 -9.922 6.372 1.00 90.88 113 ASP A CA 1
ATOM 852 C C . ASP A 1 113 ? -15.920 -10.116 6.762 1.00 90.88 113 ASP A C 1
ATOM 854 O O . ASP A 1 113 ? -16.486 -11.189 6.559 1.00 90.88 113 ASP A O 1
ATOM 858 N N . ALA A 1 114 ? -16.565 -9.075 7.298 1.00 88.31 114 ALA A N 1
ATOM 859 C CA . ALA A 1 114 ? -17.946 -9.154 7.772 1.00 88.31 114 ALA A CA 1
ATOM 860 C C . ALA A 1 114 ? -18.942 -9.418 6.634 1.00 88.31 114 ALA A C 1
ATOM 862 O O . ALA A 1 114 ? -19.922 -10.147 6.800 1.00 88.31 114 ALA A O 1
ATOM 863 N N . LEU A 1 115 ? -18.688 -8.833 5.463 1.00 89.75 115 LEU A N 1
ATOM 864 C CA . LEU A 1 115 ? -19.531 -8.986 4.282 1.00 89.75 115 LEU A CA 1
ATOM 865 C C . LEU A 1 115 ? -19.147 -10.206 3.424 1.00 89.75 115 LEU A C 1
ATOM 867 O O . LEU A 1 115 ? -19.939 -10.607 2.567 1.00 89.75 115 LEU A O 1
ATOM 871 N N . GLY A 1 116 ? -17.983 -10.824 3.658 1.00 88.94 116 GLY A N 1
ATOM 872 C CA . GLY A 1 116 ? -17.447 -11.917 2.835 1.00 88.94 116 GLY A CA 1
ATOM 873 C C . GLY A 1 116 ? -17.136 -11.472 1.406 1.00 88.94 116 GLY A C 1
ATOM 874 O O . GLY A 1 116 ? -17.400 -12.195 0.443 1.00 88.94 116 GLY A O 1
ATOM 875 N N . LEU A 1 117 ? -16.664 -10.232 1.242 1.00 88.50 117 LEU A N 1
ATOM 876 C CA . LEU A 1 117 ? -16.373 -9.673 -0.078 1.00 88.50 117 LEU A CA 1
ATOM 877 C C . LEU A 1 117 ? -15.176 -10.387 -0.719 1.00 88.50 117 LEU A C 1
ATOM 879 O O . LEU A 1 117 ? -14.313 -10.938 -0.041 1.00 88.50 117 LEU A O 1
ATOM 883 N N . PHE A 1 118 ? -15.124 -10.368 -2.053 1.00 86.44 118 PHE A N 1
ATOM 884 C CA . PHE A 1 118 ? -14.018 -10.913 -2.860 1.00 86.44 118 PHE A CA 1
ATOM 885 C C . PHE A 1 118 ? -13.755 -12.422 -2.705 1.00 86.44 118 PHE A C 1
ATOM 887 O O . PHE A 1 118 ? -12.728 -12.916 -3.165 1.00 86.44 118 PHE A O 1
ATOM 894 N N . GLY A 1 119 ? -14.716 -13.167 -2.148 1.00 81.31 119 GLY A N 1
ATOM 895 C CA . GLY A 1 119 ? -14.590 -14.606 -1.912 1.00 81.31 119 GLY A CA 1
ATOM 896 C C . GLY A 1 119 ? -13.928 -14.960 -0.581 1.00 81.31 119 GLY A C 1
ATOM 897 O O . GLY A 1 119 ? -13.604 -16.127 -0.381 1.00 81.31 119 GLY A O 1
ATOM 898 N N . ASN A 1 120 ? -13.740 -13.985 0.315 1.00 85.00 120 ASN A N 1
ATOM 899 C CA . ASN A 1 120 ? -13.294 -14.247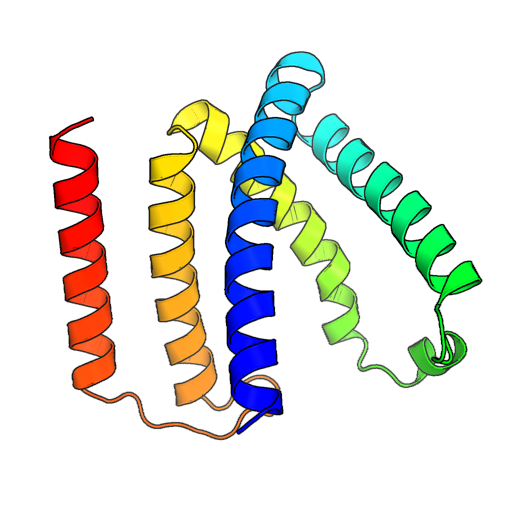 1.680 1.00 85.00 120 ASN A CA 1
ATOM 900 C C . ASN A 1 120 ? -14.384 -14.950 2.496 1.00 85.00 120 ASN A C 1
ATOM 902 O O . ASN A 1 120 ? -15.583 -14.721 2.304 1.00 85.00 120 ASN A O 1
ATOM 906 N N . GLU A 1 121 ? -13.954 -15.786 3.442 1.00 84.31 121 GLU A N 1
ATOM 907 C CA . GLU A 1 121 ? -14.852 -16.368 4.436 1.00 84.31 121 GLU A CA 1
ATOM 908 C C . GLU A 1 121 ? -15.491 -15.258 5.275 1.00 84.31 121 GLU A C 1
ATOM 910 O O . GLU A 1 121 ? -14.824 -14.307 5.686 1.00 84.31 121 GLU A O 1
ATOM 915 N N . LYS A 1 122 ? -16.801 -15.371 5.522 1.00 85.12 122 LYS A N 1
ATOM 916 C CA . LYS A 1 122 ? -17.511 -14.409 6.366 1.00 85.12 122 LYS A CA 1
ATOM 917 C C . LYS A 1 122 ? -17.062 -14.579 7.807 1.00 85.12 122 LYS A C 1
ATOM 919 O O . LYS A 1 122 ? -17.394 -15.579 8.441 1.00 85.12 122 LYS A O 1
ATOM 924 N N . ILE A 1 123 ? -16.370 -13.577 8.333 1.00 85.69 123 ILE A N 1
ATOM 925 C CA . ILE A 1 123 ? -15.965 -13.538 9.735 1.00 85.69 123 ILE A CA 1
ATOM 926 C C . ILE A 1 123 ? -16.833 -12.489 10.429 1.00 85.69 123 ILE A C 1
ATOM 928 O O . ILE A 1 123 ? -16.752 -11.312 10.067 1.00 85.69 123 ILE A O 1
ATOM 932 N N . PRO A 1 124 ? -17.664 -12.871 11.417 1.00 81.75 124 PRO A N 1
ATOM 933 C CA . PRO A 1 124 ? -18.526 -11.922 12.103 1.00 81.75 124 PRO A CA 1
ATOM 934 C C . PRO A 1 124 ? -17.699 -10.798 12.727 1.00 81.75 124 PRO A C 1
ATOM 936 O O . PRO A 1 124 ? -16.605 -11.008 13.264 1.00 81.75 124 PRO A O 1
ATOM 939 N N . PHE A 1 125 ? -18.231 -9.583 12.629 1.00 79.06 125 PHE A N 1
ATOM 940 C CA . PHE A 1 125 ? -17.618 -8.422 13.247 1.00 79.06 125 PHE A CA 1
ATOM 941 C C . PHE A 1 125 ? -17.788 -8.517 14.765 1.00 79.06 125 PHE A C 1
ATOM 943 O O . PHE A 1 125 ? -18.867 -8.271 15.299 1.00 79.06 125 PHE A O 1
ATOM 950 N N . ASP A 1 126 ? -16.722 -8.933 15.443 1.00 84.44 126 ASP A N 1
ATOM 951 C CA . ASP A 1 126 ? -16.692 -9.069 16.895 1.00 84.44 126 ASP A CA 1
ATOM 952 C C . ASP A 1 126 ? -16.467 -7.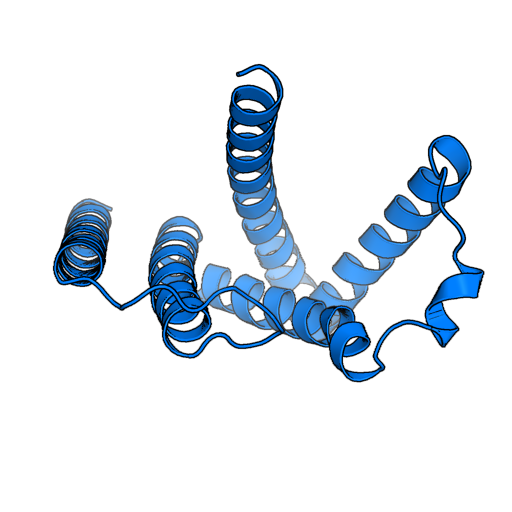711 17.584 1.00 84.44 126 ASP A C 1
ATOM 954 O O . ASP A 1 126 ? -15.728 -6.851 17.094 1.00 84.44 126 ASP A O 1
ATOM 958 N N . PHE A 1 127 ? -17.054 -7.543 18.770 1.00 86.12 127 PHE A N 1
ATOM 959 C CA . PHE A 1 127 ? -16.870 -6.372 19.626 1.00 86.12 127 PHE A CA 1
ATOM 960 C C . PHE A 1 127 ? -15.390 -6.145 19.975 1.00 86.12 127 PHE A C 1
ATOM 962 O O . PHE A 1 127 ? -14.940 -5.004 20.081 1.00 86.12 127 PHE A O 1
ATOM 969 N N . THR A 1 128 ? -14.593 -7.215 20.055 1.00 86.81 128 THR A N 1
ATOM 970 C CA . THR A 1 128 ? -13.140 -7.127 20.259 1.00 86.81 128 THR A CA 1
ATOM 971 C C . THR A 1 128 ? -12.432 -6.411 19.104 1.00 86.81 128 THR A C 1
ATOM 973 O O . THR A 1 128 ? -11.546 -5.590 19.348 1.00 86.81 128 THR A O 1
ATOM 976 N N . LYS A 1 129 ? -12.834 -6.652 17.842 1.00 84.75 129 LYS A N 1
ATOM 977 C CA . LYS A 1 129 ? -12.261 -5.955 16.671 1.00 84.75 129 LYS A CA 1
ATOM 978 C C . LYS A 1 129 ? -12.588 -4.460 16.720 1.00 84.75 129 LYS A C 1
ATOM 980 O O . LYS A 1 129 ? -11.720 -3.631 16.451 1.00 84.75 129 LYS A O 1
ATOM 985 N N . PHE A 1 130 ? -13.814 -4.118 17.114 1.00 87.75 130 PHE A N 1
ATOM 986 C CA . PHE A 1 130 ? -14.235 -2.730 17.303 1.00 87.75 130 PHE A CA 1
ATOM 987 C C . PHE A 1 130 ? -13.418 -2.017 18.385 1.00 87.75 130 PHE A C 1
ATOM 989 O O . PHE A 1 130 ? -12.889 -0.931 18.148 1.00 87.75 130 PHE A O 1
ATOM 996 N N . LEU A 1 131 ? -13.259 -2.651 19.551 1.00 91.81 131 LEU A N 1
ATOM 997 C CA . LEU A 1 131 ? -12.457 -2.105 20.642 1.00 91.81 131 LEU A CA 1
ATOM 998 C C . LEU A 1 131 ? -10.989 -1.931 20.229 1.00 91.81 131 LEU A C 1
ATOM 1000 O O . LEU A 1 131 ? -10.384 -0.905 20.530 1.00 91.81 131 LEU A O 1
ATOM 1004 N N . GLY A 1 132 ? -10.439 -2.890 19.479 1.00 90.94 132 GLY A N 1
ATOM 1005 C CA . GLY A 1 132 ? -9.103 -2.792 18.894 1.00 90.94 132 GLY A CA 1
ATOM 1006 C C . GLY A 1 132 ? -8.939 -1.553 18.011 1.00 90.94 132 GLY A C 1
ATOM 1007 O O . GLY A 1 132 ? -7.990 -0.795 18.201 1.00 90.94 132 GLY A O 1
ATOM 1008 N N . LEU A 1 133 ? -9.888 -1.285 17.106 1.00 90.88 133 LEU A N 1
ATOM 1009 C CA . LEU A 1 133 ? -9.862 -0.083 16.260 1.00 90.88 133 LEU A CA 1
ATOM 1010 C C . LEU A 1 133 ? -9.895 1.211 17.087 1.00 90.88 133 LEU A C 1
ATOM 1012 O O . LEU A 1 133 ? -9.130 2.132 16.802 1.00 90.88 133 LEU A O 1
ATOM 1016 N N . ILE A 1 134 ? -10.719 1.276 18.139 1.00 92.56 134 ILE A N 1
ATOM 1017 C CA . ILE A 1 134 ? -10.756 2.432 19.052 1.00 92.56 134 ILE A CA 1
ATOM 1018 C C . ILE A 1 134 ? -9.398 2.630 19.732 1.00 92.56 134 ILE A C 1
ATOM 1020 O O . ILE A 1 134 ? -8.880 3.747 19.755 1.00 92.56 134 ILE A O 1
ATOM 1024 N N . LEU A 1 135 ? -8.795 1.559 20.254 1.00 93.81 135 LEU A N 1
ATOM 1025 C CA . LEU A 1 135 ? -7.483 1.625 20.901 1.00 93.81 135 LEU A CA 1
ATOM 1026 C C . LEU A 1 135 ? -6.391 2.092 19.936 1.00 93.81 135 LEU A C 1
ATOM 1028 O O . LEU A 1 135 ? -5.532 2.880 20.326 1.00 93.81 135 LEU A O 1
ATOM 1032 N N . MET A 1 136 ? -6.443 1.672 18.671 1.00 92.50 136 MET A N 1
ATOM 1033 C CA . MET A 1 136 ? -5.516 2.152 17.646 1.00 92.50 136 MET A CA 1
ATOM 1034 C C . MET A 1 136 ? -5.691 3.645 17.366 1.00 92.50 136 MET A C 1
ATOM 1036 O O . MET A 1 136 ? -4.697 4.364 17.301 1.00 92.50 136 MET A O 1
ATOM 1040 N N . ILE A 1 137 ? -6.931 4.132 17.261 1.00 91.19 137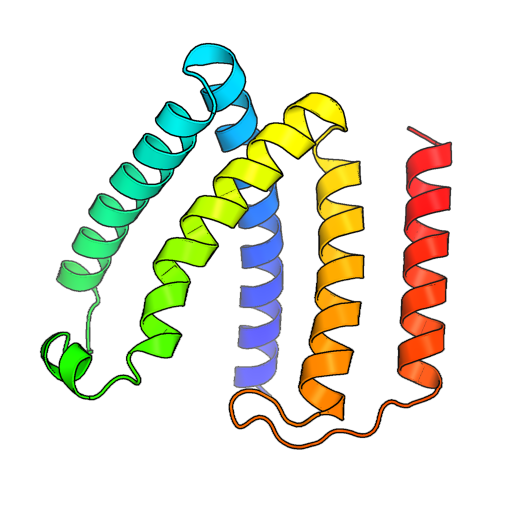 ILE A N 1
ATOM 1041 C CA . ILE A 1 137 ? -7.218 5.564 17.082 1.00 91.19 137 ILE A CA 1
ATOM 1042 C C . ILE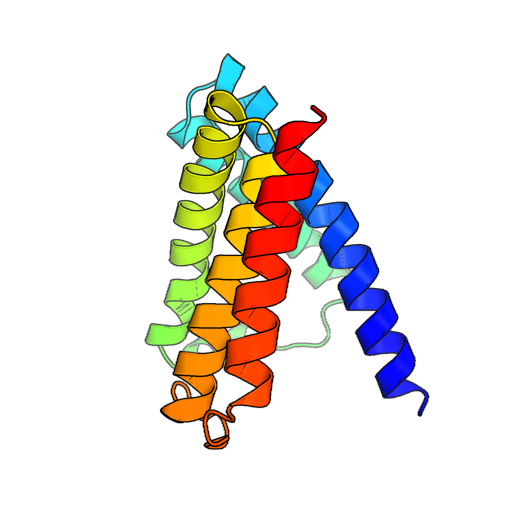 A 1 137 ? -6.669 6.373 18.261 1.00 91.19 137 ILE A C 1
ATOM 1044 O O . ILE A 1 137 ? -5.970 7.364 18.050 1.00 91.19 137 ILE A O 1
ATOM 1048 N N . ILE A 1 138 ? -6.926 5.929 19.495 1.00 92.00 138 ILE A N 1
ATOM 1049 C CA . ILE A 1 138 ? -6.379 6.562 20.704 1.00 92.00 138 ILE A CA 1
ATOM 1050 C C . ILE A 1 138 ? -4.848 6.556 20.657 1.00 92.00 138 ILE A C 1
ATOM 1052 O O . ILE A 1 138 ? -4.226 7.589 20.896 1.00 92.00 138 ILE A O 1
ATOM 1056 N N . GLY A 1 139 ? -4.238 5.425 20.294 1.00 90.25 139 GLY A N 1
ATOM 1057 C CA . GLY A 1 139 ? -2.791 5.296 20.148 1.00 90.25 139 GLY A CA 1
ATOM 1058 C C . GLY A 1 139 ? -2.207 6.306 19.159 1.00 90.25 139 GLY A C 1
ATOM 1059 O O . GLY A 1 139 ? -1.210 6.952 19.466 1.00 90.25 139 GLY A O 1
ATOM 1060 N N . VAL A 1 140 ? -2.861 6.514 18.015 1.00 88.62 140 VAL A N 1
ATOM 1061 C CA . VAL A 1 140 ? -2.439 7.502 17.009 1.00 88.62 140 VAL A CA 1
ATOM 1062 C C . VAL A 1 140 ? -2.610 8.937 17.503 1.00 88.62 140 VAL A C 1
ATOM 1064 O O . VAL A 1 140 ? -1.726 9.763 17.272 1.00 88.62 140 VAL A O 1
ATOM 1067 N N . ILE A 1 141 ? -3.697 9.244 18.217 1.00 87.62 141 ILE A N 1
ATOM 1068 C CA . ILE A 1 141 ? -3.886 10.560 18.846 1.00 87.62 141 ILE A CA 1
ATOM 1069 C C . ILE A 1 141 ? -2.747 10.827 19.835 1.00 87.62 141 ILE A C 1
ATOM 1071 O O . ILE A 1 141 ? -2.101 11.868 19.754 1.00 87.62 141 ILE A O 1
A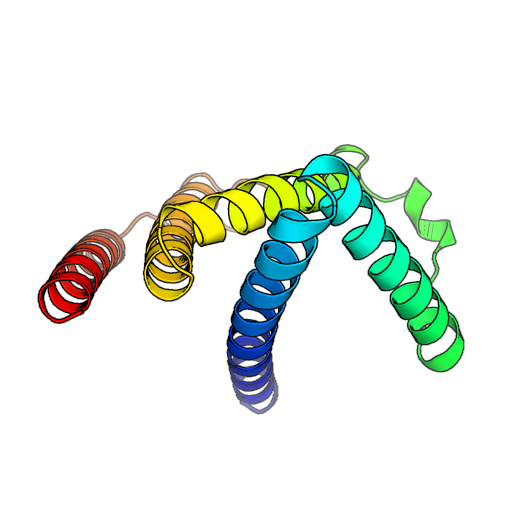TOM 1075 N N . VAL A 1 142 ? -2.446 9.873 20.719 1.00 87.88 142 VAL A N 1
ATOM 1076 C CA . VAL A 1 142 ? -1.348 9.986 21.692 1.00 87.88 142 VAL A CA 1
ATOM 1077 C C . VAL A 1 142 ? 0.007 10.122 21.000 1.00 87.88 142 VAL A C 1
ATOM 1079 O O . VAL A 1 142 ? 0.814 10.957 21.406 1.00 87.88 142 VAL A O 1
ATOM 1082 N N . PHE A 1 143 ? 0.249 9.348 19.942 1.00 83.75 143 PHE A N 1
ATOM 1083 C CA . PHE A 1 143 ? 1.479 9.417 19.157 1.00 83.75 143 PHE A CA 1
ATOM 1084 C C . PHE A 1 143 ? 1.674 10.803 18.528 1.00 83.75 143 PHE A C 1
ATOM 1086 O O . PHE A 1 143 ? 2.775 11.344 18.564 1.00 83.75 143 PHE A O 1
ATOM 1093 N N . LYS A 1 144 ? 0.594 11.415 18.026 1.00 78.25 144 LYS A N 1
ATOM 1094 C CA . LYS A 1 144 ? 0.620 12.780 17.487 1.00 78.25 144 LYS A CA 1
ATOM 1095 C C . LYS A 1 144 ? 0.824 13.845 18.573 1.00 78.25 144 LYS A C 1
ATOM 1097 O O . LYS A 1 144 ? 1.453 14.858 18.313 1.00 78.25 144 LYS A O 1
ATOM 1102 N N . LEU A 1 145 ? 0.311 13.645 19.789 1.00 74.94 145 LEU A N 1
ATOM 1103 C CA . LEU A 1 145 ? 0.379 14.649 20.864 1.00 74.94 145 LEU A CA 1
ATOM 1104 C C . LEU A 1 145 ? 1.804 14.951 21.368 1.00 74.94 145 LEU A C 1
ATOM 1106 O O . LEU A 1 145 ? 1.986 15.935 22.082 1.00 74.94 145 LEU A O 1
ATOM 1110 N N . LYS A 1 146 ? 2.805 14.127 21.033 1.00 56.38 146 LYS A N 1
ATOM 1111 C CA . LYS A 1 146 ? 4.208 14.308 21.450 1.00 56.38 146 LYS A CA 1
ATOM 1112 C C . LYS A 1 146 ? 5.193 14.546 20.291 1.00 56.38 146 LYS A C 1
ATOM 1114 O O . LYS A 1 146 ? 6.396 14.419 20.513 1.00 56.38 146 LYS A O 1
ATOM 1119 N N . GLY A 1 147 ? 4.710 14.886 19.093 1.00 50.31 147 GLY A N 1
ATOM 1120 C CA . GLY A 1 147 ? 5.537 15.129 17.902 1.00 50.31 147 GLY A CA 1
ATOM 1121 C C . GLY A 1 147 ? 5.130 16.384 17.156 1.00 50.31 147 GLY A C 1
ATOM 1122 O O . GLY A 1 147 ? 3.991 16.395 16.642 1.00 50.31 147 GLY A O 1
#

Foldseek 3Di:
DVVVVVVVVVVVVVLVVVLVLLVVLLVVCVPQNLLRSLVVSVVVVVVVVVVCCVVPNPDDPVCPVVDDVVVVCVVVVSSVVSSVSSVCCNVPNSVLSSLVVVLVVLVVVLVCQCVVPPVRHNDNNDPVSVVVSVVSVVVSVVVVVVD

Secondary structure (DSSP, 8-state):
-HHHHHHHHHHHHHHHHHHHHHHHHHHHHHHH-HHHHHHHHHHHHHHHHHHHHHHH--S-GGGGGTS-GGGGHHHHHHHHHHHHHHHHHHHH-HHHHHHHHHHHHHHHHHHHHHHTGGG-------HHHHHHHHHHHHHHHHHHTT-

Mean predicted aligned error: 4.87 Å

Radius of gyration: 18.05 Å; Cα contacts (8 Å, |Δi|>4): 80; chains: 1; bounding box: 35×41×42 Å